Protein AF-A0A2U3XGR8-F1 (afdb_monomer_lite)

Sequence (151 aa):
MISKWPVKCYVLTSLISFSSYLPGWRGTLLGIAMATVNAMITEYGCSLEDIIVVLGPSVGPCCFTLPRESAKGFHNLDPECVRLFDSPNPCVDIRKATRILLERGGILPQNIQDLNQDLNLCTSCHPDKFFSHVRDGLNFGTQIGFISIRE

Structure (mmCIF, N/CA/C/O backbone):
data_AF-A0A2U3XGR8-F1
#
_entry.id   AF-A0A2U3XGR8-F1
#
loop_
_atom_site.group_PDB
_atom_site.id
_atom_site.type_symbol
_atom_site.label_atom_id
_atom_site.label_alt_id
_atom_site.label_comp_id
_atom_site.label_asym_id
_atom_site.label_enti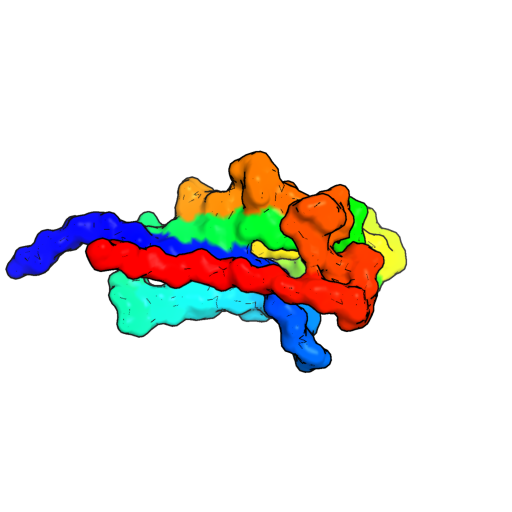ty_id
_atom_site.label_seq_id
_atom_site.pdbx_PDB_ins_code
_atom_site.Cartn_x
_atom_site.Cartn_y
_atom_site.Cartn_z
_atom_site.occupancy
_atom_site.B_iso_or_equiv
_atom_site.auth_seq_id
_atom_site.auth_comp_id
_atom_site.auth_asym_id
_atom_site.auth_atom_id
_atom_site.pdbx_PDB_model_num
ATOM 1 N N . MET A 1 1 ? -24.721 10.919 29.635 1.00 32.69 1 MET A N 1
ATOM 2 C CA . MET A 1 1 ? -24.061 9.696 29.133 1.00 32.69 1 MET A CA 1
ATOM 3 C C . MET A 1 1 ? -24.385 9.591 27.656 1.00 32.69 1 MET A C 1
ATOM 5 O O . MET A 1 1 ? -25.509 9.251 27.320 1.00 32.69 1 MET A O 1
ATOM 9 N N . ILE A 1 2 ? -23.463 10.012 26.788 1.00 33.78 2 ILE A N 1
ATOM 10 C CA . ILE A 1 2 ? -23.624 9.875 25.337 1.00 33.78 2 ILE A CA 1
ATOM 11 C C . ILE A 1 2 ? -23.469 8.383 25.046 1.00 33.78 2 ILE A C 1
ATOM 13 O O . ILE A 1 2 ? -22.435 7.796 25.360 1.00 33.78 2 ILE A O 1
ATOM 17 N N . SER A 1 3 ? -24.525 7.754 24.543 1.00 30.80 3 SER A N 1
ATOM 18 C CA . SER A 1 3 ? -24.495 6.374 24.069 1.00 30.80 3 SER A CA 1
ATOM 19 C C . SER A 1 3 ? -23.387 6.229 23.024 1.00 30.80 3 SER A C 1
ATOM 21 O O . SER A 1 3 ? -23.481 6.843 21.960 1.00 30.80 3 SER A O 1
ATOM 23 N N . LYS A 1 4 ? -22.348 5.437 23.324 1.00 39.47 4 LYS A N 1
ATOM 24 C CA . LYS A 1 4 ? -21.366 4.961 22.343 1.00 39.47 4 LYS A CA 1
ATOM 25 C C . LYS A 1 4 ? -22.092 4.046 21.354 1.00 39.47 4 LYS A C 1
ATOM 27 O O . LYS A 1 4 ? -22.168 2.839 21.557 1.00 39.47 4 LYS A O 1
ATOM 32 N N . TRP A 1 5 ? -22.689 4.623 20.320 1.00 31.09 5 TRP A N 1
ATOM 33 C CA . TRP A 1 5 ? -22.956 3.863 19.106 1.00 31.09 5 TRP A CA 1
ATOM 34 C C . TRP A 1 5 ? -21.596 3.552 18.470 1.00 31.09 5 TRP A C 1
ATOM 36 O O . TRP A 1 5 ? -20.748 4.445 18.468 1.00 31.09 5 TRP A O 1
ATOM 46 N N . PRO A 1 6 ? -21.345 2.330 17.972 1.00 45.94 6 PRO A N 1
ATOM 47 C CA . PRO A 1 6 ? -20.094 2.020 17.292 1.00 45.94 6 PRO A CA 1
ATOM 48 C C . PRO A 1 6 ? -20.054 2.809 15.980 1.00 45.94 6 PRO A C 1
ATOM 50 O O . PRO A 1 6 ? -20.626 2.403 14.965 1.00 45.94 6 PRO A O 1
ATOM 53 N N . VAL A 1 7 ? -19.442 3.992 16.015 1.00 57.00 7 VAL A N 1
ATOM 54 C CA . VAL A 1 7 ? -19.198 4.797 14.822 1.00 57.00 7 VAL A CA 1
ATOM 55 C C . VAL A 1 7 ? -17.980 4.193 14.150 1.00 57.00 7 VAL A C 1
ATOM 57 O O . VAL A 1 7 ? -16.851 4.420 14.570 1.00 57.00 7 VAL A O 1
ATOM 60 N N . LYS A 1 8 ? -18.214 3.395 13.109 1.00 66.56 8 LYS A N 1
ATOM 61 C CA . LYS A 1 8 ? -17.132 2.866 12.279 1.00 66.56 8 LYS A CA 1
ATOM 62 C C . LYS A 1 8 ? -16.418 4.030 11.588 1.00 66.56 8 LYS A C 1
ATOM 64 O O . LYS A 1 8 ? -17.031 4.741 10.791 1.00 66.56 8 LYS A O 1
ATOM 69 N N . CYS A 1 9 ? -15.137 4.220 11.889 1.00 71.69 9 CYS A N 1
ATOM 70 C CA . CYS A 1 9 ? -14.288 5.225 11.254 1.00 71.69 9 CYS A CA 1
ATOM 71 C C . CYS A 1 9 ? -13.625 4.594 10.023 1.00 71.69 9 CYS A C 1
ATOM 73 O O . CYS A 1 9 ? -12.945 3.582 10.144 1.00 71.69 9 CYS A O 1
ATOM 75 N N . TYR A 1 10 ? -13.803 5.168 8.835 1.00 75.38 10 TYR A N 1
ATOM 76 C CA . TYR A 1 10 ? -13.260 4.589 7.605 1.00 75.38 10 TYR A CA 1
ATOM 77 C C . TYR A 1 10 ? -12.021 5.348 7.127 1.00 75.38 10 TYR A C 1
ATOM 79 O O . TYR A 1 10 ? -12.054 6.567 6.976 1.00 75.38 10 TYR A O 1
ATOM 87 N N . VAL A 1 11 ? -10.949 4.618 6.822 1.00 73.94 11 VAL A N 1
ATOM 88 C CA . VAL A 1 11 ? -9.734 5.155 6.200 1.00 73.94 11 VAL A CA 1
ATOM 89 C C . VAL A 1 11 ? -9.570 4.519 4.825 1.00 73.94 11 VAL A C 1
ATOM 91 O O . VAL A 1 11 ? -9.341 3.315 4.706 1.00 73.94 11 VAL A O 1
ATOM 94 N N . LEU A 1 12 ? -9.673 5.330 3.773 1.00 69.19 12 LEU A N 1
ATOM 95 C CA . LEU A 1 12 ? -9.329 4.906 2.420 1.00 69.19 12 LEU A CA 1
ATOM 96 C C . LEU A 1 12 ? -7.857 5.217 2.169 1.00 69.19 12 LEU A C 1
ATOM 98 O O . LEU A 1 12 ? -7.461 6.381 2.149 1.00 69.19 12 LEU A O 1
ATOM 102 N N . THR A 1 13 ? -7.047 4.187 1.940 1.00 59.88 13 THR A N 1
ATOM 103 C CA . THR A 1 13 ? -5.661 4.396 1.513 1.00 59.88 13 THR A CA 1
ATOM 104 C C . THR A 1 13 ? -5.551 4.142 0.014 1.00 59.88 13 THR A C 1
ATOM 106 O O . THR A 1 13 ? -5.617 3.013 -0.475 1.00 59.88 13 THR A O 1
ATOM 109 N N . SER A 1 14 ? -5.386 5.216 -0.754 1.00 54.91 14 SER A N 1
ATOM 110 C CA . SER A 1 14 ? -4.867 5.116 -2.113 1.00 54.91 14 SER A CA 1
ATOM 111 C C . SER A 1 14 ? -3.348 4.993 -2.013 1.00 54.91 14 SER A C 1
ATOM 113 O O . SER A 1 14 ? -2.653 5.975 -1.761 1.00 54.91 14 SER A O 1
ATOM 115 N N . LEU A 1 15 ? -2.819 3.783 -2.201 1.00 52.06 15 LEU A N 1
ATOM 116 C CA . LEU A 1 15 ? -1.385 3.469 -2.066 1.00 52.06 15 LEU A CA 1
ATOM 117 C C . LEU A 1 15 ? -0.487 4.129 -3.132 1.00 52.06 15 LEU A C 1
ATOM 119 O O . LEU A 1 15 ? 0.711 3.861 -3.197 1.00 52.06 15 LEU A O 1
ATOM 123 N N . ILE A 1 16 ? -1.054 4.980 -3.987 1.00 47.88 16 ILE A N 1
ATOM 124 C CA . ILE A 1 16 ? -0.355 5.647 -5.079 1.00 47.88 16 ILE A CA 1
ATOM 125 C C . ILE A 1 16 ? -0.712 7.135 -5.047 1.00 47.88 16 ILE A C 1
ATOM 127 O O . ILE A 1 16 ? -1.485 7.618 -5.866 1.00 47.88 16 ILE A O 1
ATOM 131 N N . SER A 1 17 ? -0.138 7.874 -4.098 1.00 39.75 17 SER A N 1
ATOM 132 C CA . SER A 1 17 ? 0.073 9.309 -4.290 1.00 39.75 17 SER A CA 1
ATOM 133 C C . SER A 1 17 ? 1.523 9.482 -4.731 1.00 39.75 17 SER A C 1
ATOM 135 O O . SER A 1 17 ? 2.445 9.401 -3.921 1.00 39.75 17 SER A O 1
ATOM 137 N N . PHE A 1 18 ? 1.741 9.597 -6.042 1.00 43.12 18 PHE A N 1
ATOM 138 C CA . PHE A 1 18 ? 3.027 10.043 -6.573 1.00 43.12 18 PHE A CA 1
ATOM 139 C C . PHE A 1 18 ? 3.033 11.569 -6.515 1.00 43.12 18 PHE A C 1
ATOM 141 O O . PHE A 1 18 ? 2.495 12.240 -7.390 1.00 43.12 18 PHE A O 1
ATOM 148 N N . SER A 1 19 ? 3.651 12.113 -5.470 1.00 39.03 19 SER A N 1
ATOM 149 C CA . SER A 1 19 ? 4.232 13.449 -5.560 1.00 39.03 19 SER A CA 1
ATOM 150 C C . SER A 1 19 ? 5.565 13.313 -6.294 1.00 39.03 19 SER A C 1
ATOM 152 O O . SER A 1 19 ? 6.303 12.356 -6.050 1.00 39.03 19 SER A O 1
ATOM 154 N N . SER A 1 20 ? 5.915 14.274 -7.150 1.00 39.50 20 SER A N 1
ATOM 155 C CA . SER A 1 20 ? 7.219 14.368 -7.831 1.00 39.50 20 SER A CA 1
ATOM 156 C C . SER A 1 20 ? 8.416 14.284 -6.867 1.00 39.50 20 SER A C 1
ATOM 158 O O . SER A 1 20 ? 9.533 14.006 -7.292 1.00 39.50 20 SER A O 1
ATOM 160 N N . TYR A 1 21 ? 8.177 14.478 -5.566 1.00 37.53 21 TYR A N 1
ATOM 161 C CA . TYR A 1 21 ? 9.178 14.458 -4.504 1.00 37.53 21 TYR A CA 1
ATOM 162 C C . TYR A 1 21 ? 9.187 13.170 -3.660 1.00 37.53 21 TYR A C 1
ATOM 164 O O . TYR A 1 21 ? 10.195 12.883 -3.011 1.00 37.53 21 TYR A O 1
ATOM 172 N N . LEU A 1 22 ? 8.115 12.363 -3.671 1.00 53.62 22 LEU A N 1
ATOM 173 C CA . LEU A 1 22 ? 8.041 11.122 -2.894 1.00 53.62 22 LEU A CA 1
ATOM 174 C C . LEU A 1 22 ? 7.336 10.008 -3.689 1.00 53.62 22 LEU A C 1
ATOM 176 O O . LEU A 1 22 ? 6.112 10.030 -3.827 1.00 53.62 22 LEU A O 1
ATOM 180 N N . PRO A 1 23 ? 8.086 9.005 -4.184 1.00 61.22 23 PRO A N 1
ATOM 181 C CA . PRO A 1 23 ? 7.499 7.809 -4.774 1.00 61.22 23 PRO A CA 1
ATOM 182 C C . PRO A 1 23 ? 6.565 7.124 -3.774 1.00 61.22 23 PRO A C 1
ATOM 184 O O . PRO A 1 23 ? 6.963 6.905 -2.627 1.00 61.22 23 PRO A O 1
ATOM 187 N N . GLY A 1 24 ? 5.362 6.731 -4.207 1.00 71.88 24 GLY A N 1
ATOM 188 C CA . GLY A 1 24 ? 4.327 6.179 -3.315 1.00 71.88 24 GLY A CA 1
ATOM 189 C C . GLY A 1 24 ? 4.805 5.015 -2.431 1.00 71.88 24 GLY A C 1
ATOM 190 O O . GLY A 1 24 ? 4.427 4.922 -1.267 1.00 71.88 24 GLY A O 1
ATOM 191 N N . TRP A 1 25 ? 5.740 4.194 -2.927 1.00 82.88 25 TRP A N 1
ATOM 192 C CA . TRP A 1 25 ? 6.326 3.076 -2.176 1.00 82.88 25 TRP A CA 1
ATOM 193 C C . TRP A 1 25 ? 7.162 3.506 -0.959 1.00 82.88 25 TRP A C 1
ATOM 195 O O . TRP A 1 25 ? 7.216 2.781 0.033 1.00 82.88 25 TRP A O 1
ATOM 205 N N . ARG A 1 26 ? 7.798 4.687 -0.989 1.00 88.31 26 ARG A N 1
ATOM 206 C CA . ARG A 1 26 ? 8.514 5.217 0.185 1.00 88.31 26 ARG A CA 1
ATOM 207 C C . ARG A 1 26 ? 7.534 5.589 1.289 1.00 88.31 26 ARG A C 1
ATOM 209 O O . ARG A 1 26 ? 7.825 5.363 2.457 1.00 88.31 26 ARG A O 1
ATOM 216 N N . GLY A 1 27 ? 6.361 6.097 0.911 1.00 86.19 27 GLY A N 1
ATOM 217 C CA . GLY A 1 27 ? 5.277 6.398 1.841 1.00 86.19 27 GLY A CA 1
ATOM 218 C C . GLY A 1 27 ? 4.795 5.171 2.617 1.00 86.19 27 GLY A C 1
ATOM 219 O O . GLY A 1 27 ? 4.519 5.278 3.811 1.00 86.19 27 GLY A O 1
ATOM 220 N N . THR A 1 28 ? 4.774 3.995 1.977 1.00 90.06 28 THR A N 1
ATOM 221 C CA . THR A 1 28 ? 4.491 2.728 2.665 1.00 90.06 28 THR A CA 1
ATOM 222 C C . THR A 1 28 ? 5.504 2.466 3.774 1.00 90.06 28 THR A C 1
ATOM 224 O O . THR A 1 28 ? 5.102 2.287 4.916 1.00 90.06 28 THR A O 1
ATOM 227 N N . LEU A 1 29 ? 6.809 2.507 3.483 1.00 91.38 29 LEU A N 1
ATOM 228 C CA . LEU A 1 29 ? 7.847 2.250 4.494 1.00 91.38 29 LEU A CA 1
ATOM 229 C C . LEU A 1 29 ? 7.883 3.303 5.612 1.00 91.38 29 LEU A C 1
ATOM 231 O O . LEU A 1 29 ? 8.261 2.984 6.734 1.00 91.38 29 LEU A O 1
ATOM 235 N N . LEU A 1 30 ? 7.464 4.537 5.322 1.00 91.38 30 LEU A N 1
ATOM 236 C CA . LEU A 1 30 ? 7.302 5.598 6.321 1.00 91.38 30 LEU A CA 1
ATOM 237 C C . LEU A 1 30 ? 6.038 5.436 7.182 1.00 91.38 30 LEU A C 1
ATOM 239 O O . LEU A 1 30 ? 5.817 6.231 8.090 1.00 91.38 30 LEU A O 1
ATOM 243 N N . GLY A 1 31 ? 5.196 4.436 6.907 1.00 89.38 31 GLY A N 1
ATOM 244 C CA . GLY A 1 31 ? 4.009 4.154 7.708 1.00 89.38 31 GLY A CA 1
ATOM 245 C C . GLY A 1 31 ? 2.911 5.207 7.575 1.00 89.38 31 GLY A C 1
ATOM 246 O O . GLY A 1 31 ? 2.134 5.376 8.512 1.00 89.38 31 GLY A O 1
ATOM 247 N N . ILE A 1 32 ? 2.805 5.901 6.431 1.00 89.38 32 ILE A N 1
ATOM 248 C CA . ILE A 1 32 ? 1.811 6.977 6.234 1.00 89.38 32 ILE A CA 1
ATOM 249 C C . ILE A 1 32 ? 0.385 6.493 6.534 1.00 89.38 32 ILE A C 1
ATOM 251 O O . ILE A 1 32 ? -0.374 7.212 7.174 1.00 89.38 32 ILE A O 1
ATOM 255 N N . ALA A 1 33 ? 0.034 5.260 6.153 1.00 90.25 33 ALA A N 1
ATOM 256 C CA . ALA A 1 33 ? -1.278 4.684 6.455 1.00 90.25 33 ALA A CA 1
ATOM 257 C C . ALA A 1 33 ? -1.566 4.637 7.968 1.00 90.25 33 ALA A C 1
ATOM 259 O O . ALA A 1 33 ? -2.651 5.018 8.404 1.00 90.25 33 ALA A O 1
ATOM 260 N N . MET A 1 34 ? -0.578 4.240 8.777 1.00 93.19 34 MET A N 1
ATOM 261 C CA . MET A 1 34 ? -0.704 4.262 10.236 1.00 93.19 34 MET A CA 1
ATOM 262 C C . MET A 1 34 ? -0.652 5.674 10.812 1.00 93.19 34 MET A C 1
ATOM 264 O O . MET A 1 34 ? -1.331 5.945 11.795 1.00 93.19 34 MET A O 1
ATOM 268 N N . ALA A 1 35 ? 0.090 6.597 10.199 1.00 92.19 35 ALA A N 1
ATOM 269 C CA . ALA A 1 35 ? 0.046 8.003 10.594 1.00 92.19 35 ALA A CA 1
ATOM 270 C C . ALA A 1 35 ? -1.364 8.595 10.406 1.00 92.19 35 ALA A C 1
ATOM 272 O O . ALA A 1 35 ? -1.842 9.319 11.275 1.00 92.19 35 ALA A O 1
ATOM 273 N N . THR A 1 36 ? -2.064 8.232 9.325 1.00 90.38 36 THR A N 1
ATOM 274 C CA . THR A 1 36 ? -3.471 8.605 9.112 1.00 90.38 36 THR A CA 1
ATOM 275 C C . THR A 1 36 ? -4.388 7.998 10.174 1.00 90.38 36 THR A C 1
ATOM 277 O O . THR A 1 36 ? -5.221 8.707 10.728 1.00 90.38 36 THR A O 1
ATOM 280 N N . VAL A 1 37 ? -4.216 6.713 10.504 1.00 91.56 37 VAL A N 1
ATOM 281 C CA . VAL A 1 37 ? -4.948 6.062 11.607 1.00 91.56 37 VAL A CA 1
ATOM 282 C C . VAL A 1 37 ? -4.718 6.796 12.929 1.00 91.56 37 VAL A C 1
ATOM 284 O O . VAL A 1 37 ? -5.674 7.099 13.635 1.00 91.56 37 VAL A O 1
ATOM 287 N N . ASN A 1 38 ? -3.472 7.146 13.242 1.00 92.56 38 ASN A N 1
ATOM 288 C CA . ASN A 1 38 ? -3.143 7.870 14.465 1.00 92.56 38 ASN A CA 1
ATOM 289 C C . ASN A 1 38 ? -3.809 9.249 14.505 1.00 92.56 38 ASN A C 1
ATOM 291 O O . ASN A 1 38 ? -4.353 9.608 15.540 1.00 92.56 38 ASN A O 1
ATOM 295 N N . ALA A 1 39 ? -3.852 9.975 13.384 1.00 91.50 39 ALA A N 1
ATOM 296 C CA . ALA A 1 39 ? -4.578 11.242 13.302 1.00 91.50 39 ALA A CA 1
ATOM 297 C C . ALA A 1 39 ? -6.091 11.068 13.547 1.00 91.50 39 ALA A C 1
ATOM 299 O O . ALA A 1 39 ? -6.708 11.894 14.211 1.00 91.50 39 ALA A O 1
ATOM 300 N N . MET A 1 40 ? -6.698 9.970 13.078 1.00 88.38 40 MET A N 1
ATOM 301 C CA . MET A 1 40 ? -8.104 9.655 13.380 1.00 88.38 40 MET A CA 1
ATOM 302 C C . MET A 1 40 ? -8.338 9.439 14.881 1.00 88.38 40 MET A C 1
ATOM 304 O O . MET A 1 40 ? -9.367 9.842 15.423 1.00 88.38 40 MET A O 1
ATOM 308 N N . ILE A 1 41 ? -7.378 8.820 15.567 1.00 91.81 41 ILE A N 1
ATOM 309 C CA . ILE A 1 41 ? -7.443 8.600 17.014 1.00 91.81 41 ILE A CA 1
ATOM 310 C C . ILE A 1 41 ? -7.261 9.924 17.765 1.00 91.81 41 ILE A C 1
ATOM 312 O O . ILE A 1 41 ? -8.056 10.231 18.651 1.00 91.81 41 ILE A O 1
ATOM 316 N N . THR A 1 42 ? -6.241 10.715 17.418 1.00 93.56 42 THR A N 1
ATOM 317 C CA . THR A 1 42 ? -5.894 11.938 18.161 1.00 93.56 42 THR A CA 1
ATOM 318 C C . THR A 1 42 ? -6.879 13.074 17.921 1.00 93.56 42 THR A C 1
ATOM 320 O O . THR A 1 42 ? -7.289 13.721 18.880 1.00 93.56 42 THR A O 1
ATOM 323 N N . GLU A 1 43 ? -7.285 13.301 16.670 1.00 92.12 43 GLU A N 1
ATOM 324 C CA . GLU A 1 43 ? -8.093 14.468 16.293 1.00 92.12 43 GLU A CA 1
ATOM 325 C C . GLU A 1 43 ? -9.600 14.206 16.380 1.00 92.12 43 GLU A C 1
ATOM 327 O O . GLU A 1 43 ? -10.378 15.128 16.616 1.00 92.12 43 GLU A O 1
ATOM 332 N N . TYR A 1 44 ? -10.028 12.951 16.201 1.00 86.81 44 TYR A N 1
ATOM 333 C CA . TYR A 1 44 ? -11.451 12.589 16.130 1.00 86.81 44 TYR A CA 1
ATOM 334 C C . TYR A 1 44 ? -11.894 11.612 17.224 1.00 86.81 44 TYR A C 1
ATOM 336 O O . TYR A 1 44 ? -13.074 11.272 17.299 1.00 86.81 44 TYR A O 1
ATOM 344 N N . GLY A 1 45 ? -10.978 11.161 18.089 1.00 89.25 45 GLY A N 1
ATOM 345 C CA . GLY A 1 45 ? -11.301 10.260 19.196 1.00 89.25 45 GLY A CA 1
ATOM 346 C C . GLY A 1 45 ? -11.759 8.865 18.757 1.00 89.25 45 GLY A C 1
ATOM 347 O O . GLY A 1 45 ? -12.426 8.179 19.535 1.00 89.25 45 GLY A O 1
ATOM 348 N N . CYS A 1 46 ? -11.438 8.442 17.527 1.00 90.31 46 CYS A N 1
ATOM 349 C CA . CYS A 1 46 ? -11.728 7.083 17.068 1.00 90.31 46 CYS A CA 1
ATOM 350 C C . CYS A 1 46 ? -10.951 6.060 17.912 1.00 90.31 46 CYS A C 1
ATOM 352 O O . CYS A 1 46 ? -9.810 6.295 18.309 1.00 90.31 46 CYS A O 1
ATOM 354 N N . SER A 1 47 ? -11.548 4.892 18.144 1.00 91.88 47 SER A N 1
ATOM 355 C CA . SER A 1 47 ? -10.857 3.748 18.752 1.00 91.88 47 SER A CA 1
ATOM 356 C C . SER A 1 47 ? -10.351 2.807 17.657 1.00 91.88 47 SER A C 1
ATOM 358 O O . SER A 1 47 ? -11.022 2.641 16.641 1.00 91.88 47 SER A O 1
ATOM 360 N N . LEU A 1 48 ? -9.192 2.163 17.847 1.00 90.62 48 LEU A N 1
ATOM 361 C CA . LEU A 1 48 ? -8.614 1.229 16.858 1.00 90.62 48 LEU A CA 1
ATOM 362 C C . LEU A 1 48 ? -9.597 0.124 16.433 1.00 90.62 48 LEU A C 1
ATOM 364 O O . LEU A 1 48 ? -9.640 -0.252 15.265 1.00 90.62 48 LEU A O 1
ATOM 368 N N . GLU A 1 49 ? -10.408 -0.362 17.375 1.00 91.19 49 GLU A N 1
ATOM 369 C CA . GLU A 1 49 ? -11.434 -1.390 17.155 1.00 91.19 49 GLU A CA 1
ATOM 370 C C . GLU A 1 49 ? -12.565 -0.948 16.213 1.00 91.19 49 GLU A C 1
ATOM 372 O O . GLU A 1 49 ? -13.135 -1.780 15.503 1.00 91.19 49 GLU A O 1
ATOM 377 N N . ASP A 1 50 ? -12.828 0.358 16.144 1.00 89.19 50 ASP A N 1
ATOM 378 C CA . ASP A 1 50 ? -13.858 0.959 15.295 1.00 89.19 50 ASP A CA 1
ATOM 379 C C . ASP A 1 50 ? -13.312 1.414 13.932 1.00 89.19 50 ASP A C 1
ATOM 381 O O . ASP A 1 50 ? -14.085 1.752 13.031 1.00 89.19 50 ASP A O 1
ATOM 385 N N . ILE A 1 51 ? -11.986 1.435 13.753 1.00 91.88 51 ILE A N 1
ATOM 386 C CA . ILE A 1 51 ? -11.360 1.859 12.499 1.00 91.88 51 ILE A CA 1
ATOM 387 C C . ILE A 1 51 ? -11.386 0.712 11.493 1.00 91.88 51 ILE A C 1
ATOM 389 O O . ILE A 1 51 ? -10.830 -0.356 11.737 1.00 91.88 51 ILE A O 1
ATOM 393 N N . ILE A 1 52 ? -11.978 0.976 10.330 1.00 93.00 52 ILE A N 1
ATOM 394 C CA . ILE A 1 52 ? -11.960 0.127 9.141 1.00 93.00 52 ILE A CA 1
ATOM 395 C C . ILE A 1 52 ? -11.049 0.774 8.104 1.00 93.00 52 ILE A C 1
ATOM 397 O O . ILE A 1 52 ? -11.251 1.921 7.705 1.00 93.00 52 ILE A O 1
ATOM 401 N N . VAL A 1 53 ? -10.064 0.023 7.625 1.00 92.69 53 VAL A N 1
ATOM 402 C CA . VAL A 1 53 ? -9.147 0.465 6.577 1.00 92.69 53 VAL A CA 1
ATOM 403 C C . VAL A 1 53 ? -9.483 -0.251 5.280 1.00 92.69 53 VAL A C 1
ATOM 405 O O . VAL A 1 53 ? -9.603 -1.472 5.250 1.00 92.69 53 VAL A O 1
ATOM 408 N N . VAL A 1 54 ? -9.594 0.498 4.189 1.00 91.19 54 VAL A N 1
ATOM 409 C CA . VAL A 1 54 ? -9.766 -0.055 2.844 1.00 91.19 54 VAL A CA 1
ATOM 410 C C . VAL A 1 54 ? -8.485 0.194 2.052 1.00 91.19 54 VAL A C 1
ATOM 412 O O . VAL A 1 54 ? -8.068 1.344 1.871 1.00 91.19 54 VAL A O 1
ATOM 415 N N . LEU A 1 55 ? -7.849 -0.884 1.585 1.00 89.31 55 LEU A N 1
ATOM 416 C CA . LEU A 1 55 ? -6.714 -0.819 0.663 1.00 89.31 55 LEU A CA 1
ATOM 417 C C . LEU A 1 55 ? -7.247 -1.007 -0.759 1.00 89.31 55 LEU A C 1
ATOM 419 O O . LEU A 1 55 ? -7.676 -2.096 -1.135 1.00 89.31 55 LEU A O 1
ATOM 423 N N . GLY A 1 56 ? -7.238 0.066 -1.548 1.00 87.69 56 GLY A N 1
ATOM 424 C CA . GLY A 1 56 ? -7.746 0.031 -2.919 1.00 87.69 56 GLY A CA 1
ATOM 425 C C . GLY A 1 56 ? -6.824 -0.681 -3.923 1.00 87.69 56 GLY A C 1
ATOM 426 O O . GLY A 1 56 ? -5.713 -1.122 -3.585 1.00 87.69 56 GLY A O 1
ATOM 427 N N . PRO A 1 57 ? -7.248 -0.737 -5.200 1.00 89.62 57 PRO A N 1
ATOM 428 C CA . PRO A 1 57 ? -6.393 -1.144 -6.307 1.00 89.62 57 PRO A CA 1
ATOM 429 C C . PRO A 1 57 ? -5.071 -0.370 -6.304 1.00 89.62 57 PRO A C 1
ATOM 431 O O . PRO A 1 57 ? -5.032 0.856 -6.204 1.00 89.62 57 PRO A O 1
ATOM 434 N N . SER A 1 58 ? -3.968 -1.097 -6.412 1.00 88.94 58 SER A N 1
ATOM 435 C CA . SER A 1 58 ? -2.610 -0.558 -6.431 1.00 88.94 58 SER A CA 1
ATOM 436 C C . SER A 1 58 ? -1.751 -1.410 -7.359 1.00 88.94 58 SER A C 1
ATOM 438 O O . SER A 1 58 ? -2.219 -2.415 -7.896 1.00 88.94 58 SER A O 1
ATOM 440 N N . VAL A 1 59 ? -0.507 -1.015 -7.622 1.00 91.69 59 VAL A N 1
ATOM 441 C CA . VAL A 1 59 ? 0.379 -1.884 -8.398 1.00 91.69 59 VAL A CA 1
ATOM 442 C C . VAL A 1 59 ? 0.754 -3.102 -7.548 1.00 91.69 59 VAL A C 1
ATOM 444 O O . VAL A 1 59 ? 1.180 -2.966 -6.404 1.00 91.69 59 VAL A O 1
ATOM 447 N N . GLY A 1 60 ? 0.554 -4.295 -8.104 1.00 91.88 60 GLY A N 1
ATOM 448 C CA . GLY A 1 60 ? 0.871 -5.552 -7.434 1.00 91.88 60 GLY A CA 1
ATOM 449 C C . GLY A 1 60 ? 2.304 -6.030 -7.697 1.00 91.88 60 GLY A C 1
ATOM 450 O O . GLY A 1 60 ? 2.953 -5.568 -8.643 1.00 91.88 60 GLY A O 1
ATOM 451 N N . PRO A 1 61 ? 2.773 -7.045 -6.948 1.00 93.88 61 PRO A N 1
ATOM 452 C CA . PRO A 1 61 ? 4.102 -7.642 -7.130 1.00 93.88 61 PRO A CA 1
ATOM 453 C C . PRO A 1 61 ? 4.278 -8.338 -8.492 1.00 93.88 61 PRO A C 1
ATOM 455 O O . PRO A 1 61 ? 5.383 -8.716 -8.859 1.00 93.88 61 PRO A O 1
ATOM 458 N N . CYS A 1 62 ? 3.208 -8.523 -9.267 1.00 94.88 62 CYS A N 1
ATOM 459 C CA . CYS A 1 62 ? 3.292 -9.004 -10.647 1.00 94.88 62 CYS A CA 1
ATOM 460 C C . CYS A 1 62 ? 3.926 -7.984 -11.607 1.00 94.88 62 CYS A C 1
ATOM 462 O O . CYS A 1 62 ? 4.455 -8.383 -12.638 1.00 94.88 62 CYS 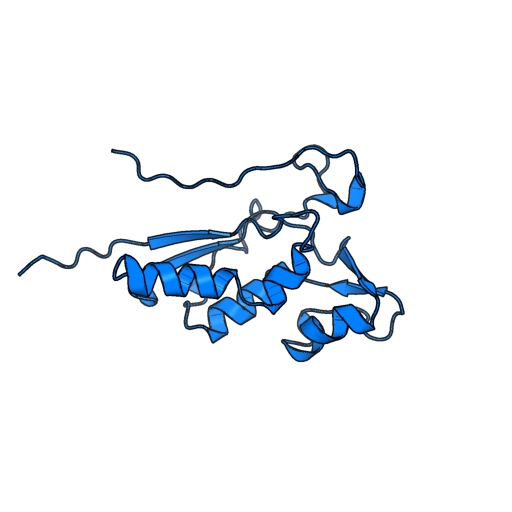A O 1
ATOM 464 N N . CYS A 1 63 ? 3.867 -6.686 -11.288 1.00 94.31 63 CYS A N 1
ATOM 465 C CA . CYS A 1 63 ? 4.363 -5.615 -12.159 1.00 94.31 63 CYS A CA 1
ATOM 466 C C . CYS A 1 63 ? 5.307 -4.640 -11.455 1.00 94.31 63 CYS A C 1
ATOM 468 O O . CYS A 1 63 ? 5.983 -3.871 -12.130 1.00 94.31 63 CYS A O 1
ATOM 470 N N . PHE A 1 64 ? 5.329 -4.617 -10.120 1.00 95.00 64 PHE A N 1
ATOM 471 C CA . PHE A 1 64 ? 6.139 -3.669 -9.371 1.00 95.00 64 PHE A CA 1
ATOM 472 C C . PHE A 1 64 ? 7.476 -4.272 -8.959 1.00 95.00 64 PHE A C 1
ATOM 474 O O . PHE A 1 64 ? 7.536 -5.158 -8.105 1.00 95.00 64 PHE A O 1
ATOM 481 N N . THR A 1 65 ? 8.550 -3.752 -9.545 1.00 95.25 65 THR A N 1
ATOM 482 C CA . THR A 1 65 ? 9.927 -4.111 -9.208 1.00 95.25 65 THR A CA 1
ATOM 483 C C . THR A 1 65 ? 10.691 -2.894 -8.717 1.00 95.25 65 THR A C 1
ATOM 485 O O . THR A 1 65 ? 10.511 -1.792 -9.236 1.00 95.25 65 THR A O 1
ATOM 488 N N . LEU A 1 66 ? 11.584 -3.099 -7.756 1.00 94.00 66 LEU A N 1
ATOM 489 C CA . LEU A 1 66 ? 12.506 -2.073 -7.270 1.00 94.00 66 LEU A CA 1
ATOM 490 C C . LEU A 1 66 ? 13.942 -2.588 -7.356 1.00 94.00 66 LEU A C 1
ATOM 492 O O . LEU A 1 66 ? 14.136 -3.796 -7.254 1.00 94.00 66 LEU A O 1
ATOM 496 N N . PRO A 1 67 ? 14.957 -1.712 -7.456 1.00 95.88 67 PRO A N 1
ATOM 497 C CA . PRO A 1 67 ? 16.338 -2.123 -7.232 1.00 95.88 67 PRO A CA 1
ATOM 498 C C . PRO A 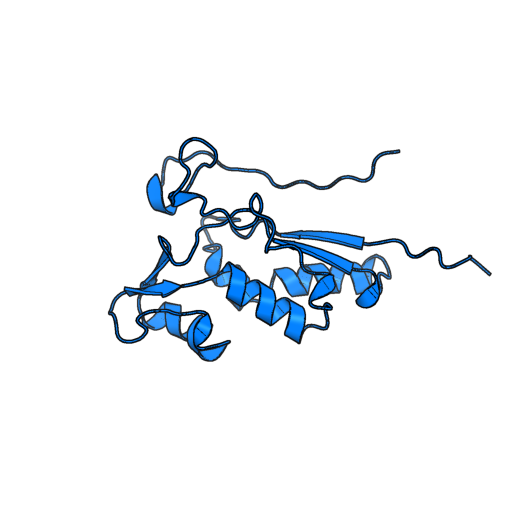1 67 ? 16.477 -2.804 -5.866 1.00 95.88 67 PRO A C 1
ATOM 500 O O . PRO A 1 67 ? 15.871 -2.345 -4.890 1.00 95.88 67 PRO A O 1
ATOM 503 N N . ARG A 1 68 ? 17.297 -3.857 -5.773 1.00 95.69 68 ARG A N 1
ATOM 504 C CA . ARG A 1 68 ? 17.470 -4.664 -4.547 1.00 95.69 68 ARG A CA 1
ATOM 505 C C . ARG A 1 68 ? 17.657 -3.831 -3.273 1.00 95.69 68 ARG A C 1
ATOM 507 O O . ARG A 1 68 ? 16.992 -4.090 -2.271 1.00 95.69 68 ARG A O 1
ATOM 514 N N . GLU A 1 69 ? 18.485 -2.789 -3.324 1.00 94.81 69 GLU A N 1
ATOM 515 C CA . GLU A 1 69 ? 18.725 -1.894 -2.180 1.00 94.81 69 GLU A CA 1
ATOM 516 C C . GLU A 1 69 ? 17.451 -1.192 -1.688 1.00 94.81 69 GLU A C 1
ATOM 518 O O . GLU A 1 69 ? 17.241 -1.041 -0.487 1.00 94.81 69 GLU A O 1
ATOM 523 N N . SER A 1 70 ? 16.554 -0.813 -2.602 1.00 93.62 70 SER A N 1
ATOM 524 C CA . SER A 1 70 ? 15.256 -0.220 -2.257 1.00 93.62 70 SER A CA 1
ATOM 525 C C . SER A 1 70 ? 14.251 -1.266 -1.762 1.00 93.62 70 SER A C 1
ATOM 527 O O . SER A 1 70 ? 13.450 -0.978 -0.874 1.00 93.62 70 SER A O 1
ATOM 529 N N . ALA A 1 71 ? 14.311 -2.494 -2.285 1.00 95.88 71 ALA A N 1
ATOM 530 C CA . ALA A 1 71 ? 13.461 -3.602 -1.844 1.00 95.88 71 ALA A CA 1
ATOM 531 C C . ALA A 1 71 ? 13.818 -4.111 -0.432 1.00 95.88 71 ALA A C 1
ATOM 533 O O . ALA A 1 71 ? 12.966 -4.671 0.257 1.00 95.88 71 ALA A O 1
ATOM 534 N N . LYS A 1 72 ? 15.052 -3.880 0.037 1.00 96.38 72 LYS A N 1
ATOM 535 C CA . LYS A 1 72 ? 15.537 -4.307 1.361 1.00 96.38 72 LYS A CA 1
ATOM 536 C C . LYS A 1 72 ? 14.661 -3.818 2.516 1.00 96.38 72 LYS A C 1
ATOM 538 O O . LYS A 1 72 ? 14.441 -4.568 3.461 1.00 96.38 72 LYS A O 1
ATOM 543 N N . GLY A 1 73 ? 14.123 -2.599 2.431 1.00 95.94 73 GLY A N 1
ATOM 544 C CA . GLY A 1 73 ? 13.204 -2.072 3.446 1.00 95.94 73 GLY A CA 1
ATOM 545 C C . GLY A 1 73 ? 11.939 -2.923 3.595 1.00 95.94 73 GLY A C 1
ATOM 546 O O . GLY A 1 73 ? 11.524 -3.219 4.711 1.00 95.94 73 GLY A O 1
ATOM 547 N N . PHE A 1 74 ? 11.381 -3.385 2.475 1.00 96.81 74 PHE A N 1
ATOM 548 C CA . PHE A 1 74 ? 10.216 -4.271 2.460 1.00 96.81 74 PHE A CA 1
ATOM 549 C C . PHE A 1 74 ? 10.559 -5.677 2.946 1.00 96.81 74 PHE A C 1
ATOM 551 O O . PHE A 1 74 ? 9.816 -6.234 3.739 1.00 96.81 74 PHE A O 1
ATOM 558 N N . HIS A 1 75 ? 11.703 -6.223 2.532 1.00 97.19 75 HIS A N 1
ATOM 559 C CA . HIS A 1 75 ? 12.148 -7.542 2.986 1.00 97.19 75 HIS A CA 1
ATOM 560 C C . HIS A 1 75 ? 12.417 -7.574 4.502 1.00 97.19 75 HIS A C 1
ATOM 562 O O . HIS A 1 75 ? 12.092 -8.546 5.175 1.00 97.19 75 HIS A O 1
ATOM 568 N N . ASN A 1 76 ? 12.992 -6.500 5.055 1.00 96.94 76 ASN A N 1
ATOM 569 C CA . ASN A 1 76 ? 13.214 -6.365 6.497 1.00 96.94 76 ASN A CA 1
ATOM 570 C C . ASN A 1 76 ? 11.911 -6.163 7.275 1.00 96.94 76 ASN A C 1
ATOM 572 O O . ASN A 1 76 ? 11.826 -6.566 8.434 1.00 96.94 76 ASN A O 1
ATOM 576 N N . LEU A 1 77 ? 10.918 -5.505 6.664 1.00 95.94 77 LEU A N 1
ATOM 577 C CA . LEU A 1 77 ? 9.583 -5.411 7.237 1.00 95.94 77 LEU A CA 1
ATOM 578 C C . LEU A 1 77 ? 8.986 -6.814 7.357 1.00 95.94 77 LEU A C 1
ATOM 580 O O . LEU A 1 77 ? 8.584 -7.198 8.454 1.00 95.94 77 LEU A O 1
ATOM 584 N N . ASP A 1 78 ? 8.953 -7.549 6.247 1.00 97.31 78 ASP A N 1
ATOM 585 C CA . ASP A 1 78 ? 8.521 -8.939 6.175 1.00 97.31 78 ASP A CA 1
ATOM 586 C C . ASP A 1 78 ? 9.046 -9.594 4.878 1.00 97.31 78 ASP A C 1
ATOM 588 O O . ASP A 1 78 ? 8.813 -9.049 3.790 1.00 97.31 78 ASP A O 1
ATOM 592 N N . PRO A 1 79 ? 9.726 -10.756 4.941 1.00 97.19 79 PRO A N 1
ATOM 593 C CA . PRO A 1 79 ? 10.268 -11.414 3.753 1.00 97.19 79 PRO A CA 1
ATOM 594 C C . PRO A 1 79 ? 9.220 -11.721 2.679 1.00 97.19 79 PRO A C 1
ATOM 596 O O . PRO A 1 79 ? 9.526 -11.668 1.489 1.00 97.19 79 PRO A O 1
ATOM 599 N N . GLU A 1 80 ? 7.968 -11.984 3.059 1.00 96.56 80 GLU A N 1
ATOM 600 C CA . GLU A 1 80 ? 6.901 -12.288 2.110 1.00 96.56 80 GLU A CA 1
ATOM 601 C C . GLU A 1 80 ? 6.429 -11.061 1.311 1.00 96.56 80 GLU A C 1
ATOM 603 O O . GLU A 1 80 ? 5.690 -11.210 0.334 1.00 96.56 80 GLU A O 1
ATOM 608 N N . CYS A 1 81 ? 6.846 -9.846 1.690 1.00 96.75 81 CYS A N 1
ATOM 609 C CA . CYS A 1 81 ? 6.602 -8.639 0.897 1.00 96.75 81 CYS A CA 1
ATOM 610 C C . CYS A 1 81 ? 7.468 -8.575 -0.365 1.00 96.75 81 CYS A C 1
ATOM 612 O O . CYS A 1 81 ? 7.223 -7.721 -1.218 1.00 96.75 81 CYS A O 1
ATOM 614 N N . VAL A 1 82 ? 8.494 -9.424 -0.497 1.00 97.88 82 VAL A N 1
ATOM 615 C CA . VAL A 1 82 ? 9.437 -9.362 -1.616 1.00 97.88 82 VAL A CA 1
ATOM 616 C C . VAL A 1 82 ? 9.645 -10.737 -2.236 1.00 97.88 82 VAL A C 1
ATOM 618 O O . VAL A 1 82 ? 10.064 -11.683 -1.579 1.00 97.88 82 VAL A O 1
ATOM 621 N N . ARG A 1 83 ? 9.403 -10.850 -3.545 1.00 97.31 83 ARG A N 1
ATOM 622 C CA . ARG A 1 83 ? 9.692 -12.065 -4.321 1.00 97.31 83 ARG A CA 1
ATOM 623 C C . ARG A 1 83 ? 11.003 -11.889 -5.070 1.00 97.31 83 ARG A C 1
ATOM 625 O O . ARG A 1 83 ? 11.285 -10.802 -5.573 1.00 97.31 83 ARG A O 1
ATOM 632 N N . LEU A 1 84 ? 11.760 -12.979 -5.203 1.00 95.94 84 LEU A N 1
ATOM 633 C CA . LEU A 1 84 ? 13.049 -12.996 -5.904 1.00 95.94 84 LEU A CA 1
ATOM 634 C C . LEU A 1 84 ? 14.039 -11.978 -5.310 1.00 95.94 84 LEU A C 1
ATOM 636 O O . LEU A 1 84 ? 14.634 -11.196 -6.044 1.00 95.94 84 LEU A O 1
ATOM 640 N N . PHE A 1 85 ? 14.201 -11.959 -3.982 1.00 95.38 85 PHE A N 1
ATOM 641 C CA . PHE A 1 85 ? 14.997 -10.936 -3.288 1.00 95.38 85 PHE A CA 1
ATOM 642 C C . PHE A 1 85 ? 16.459 -10.839 -3.761 1.00 95.38 85 PHE A C 1
ATOM 644 O O . PHE A 1 85 ? 17.036 -9.754 -3.751 1.00 95.38 85 PHE A O 1
ATOM 651 N N . ASP A 1 86 ? 17.046 -11.944 -4.225 1.00 95.31 86 ASP A N 1
ATOM 652 C CA . ASP A 1 86 ? 18.414 -11.957 -4.754 1.00 95.31 86 ASP A CA 1
ATOM 653 C C . ASP A 1 86 ? 18.546 -11.419 -6.191 1.00 95.31 86 ASP A C 1
ATOM 655 O O . ASP A 1 86 ? 19.663 -11.203 -6.662 1.00 95.31 86 ASP A O 1
ATOM 659 N N . SER A 1 87 ? 17.428 -11.151 -6.876 1.00 96.44 87 SER A N 1
ATOM 660 C CA . SER A 1 87 ? 17.402 -10.478 -8.180 1.00 96.44 87 SER A CA 1
ATOM 661 C C . SER A 1 87 ? 17.948 -9.046 -8.073 1.00 96.44 87 SER A C 1
ATOM 663 O O . SER A 1 87 ? 17.744 -8.390 -7.049 1.00 96.44 87 SER A O 1
ATOM 665 N N . PRO A 1 88 ? 18.569 -8.487 -9.131 1.00 95.38 88 PRO A N 1
ATOM 666 C CA . PRO A 1 88 ? 18.864 -7.053 -9.184 1.00 95.38 88 PRO A CA 1
ATOM 667 C C . PRO A 1 88 ? 17.599 -6.191 -9.046 1.00 95.38 88 PRO A C 1
ATOM 669 O O . PRO A 1 88 ? 17.665 -5.095 -8.487 1.00 95.38 88 PRO A O 1
ATOM 672 N N . ASN A 1 89 ? 16.453 -6.708 -9.509 1.00 95.25 89 ASN A N 1
ATOM 673 C CA . ASN A 1 89 ? 15.148 -6.058 -9.429 1.00 95.25 89 ASN A CA 1
ATOM 674 C C . ASN A 1 89 ? 14.101 -7.017 -8.833 1.00 95.25 89 ASN A C 1
ATOM 676 O O . ASN A 1 89 ? 13.393 -7.688 -9.591 1.00 95.25 89 ASN A O 1
ATOM 680 N N . PRO A 1 90 ? 14.019 -7.149 -7.497 1.00 97.50 90 PRO A N 1
ATOM 681 C CA . PRO A 1 90 ? 12.996 -7.963 -6.852 1.00 97.50 90 PRO A CA 1
ATOM 682 C C . PRO A 1 90 ? 11.589 -7.397 -7.056 1.00 97.50 90 PRO A C 1
ATOM 684 O O . PRO A 1 90 ? 11.401 -6.183 -7.184 1.00 97.50 90 PRO A O 1
ATOM 687 N N . CYS A 1 91 ? 10.590 -8.276 -7.020 1.00 97.06 91 CYS A N 1
ATOM 688 C CA . CYS A 1 91 ? 9.185 -7.884 -7.078 1.00 97.06 91 CYS A CA 1
ATOM 689 C C . CYS A 1 91 ? 8.677 -7.530 -5.680 1.00 97.06 91 CYS A C 1
ATOM 691 O O . CYS A 1 91 ? 8.828 -8.330 -4.757 1.00 97.06 91 CYS A O 1
ATOM 693 N N . VAL A 1 92 ? 8.034 -6.374 -5.525 1.00 96.44 92 VAL A N 1
ATOM 694 C CA . VAL A 1 92 ? 7.631 -5.838 -4.217 1.00 96.44 92 VAL A CA 1
ATOM 695 C C . VAL A 1 92 ? 6.113 -5.766 -4.095 1.00 96.44 92 VAL A C 1
ATOM 697 O O . VAL A 1 92 ? 5.426 -5.236 -4.967 1.00 96.44 92 VAL A O 1
ATOM 700 N N . ASP A 1 93 ? 5.592 -6.270 -2.981 1.00 94.81 93 ASP A N 1
ATOM 701 C CA . ASP A 1 93 ? 4.185 -6.194 -2.610 1.00 94.81 93 ASP A CA 1
ATOM 702 C C . ASP A 1 93 ? 3.949 -5.050 -1.612 1.00 94.81 93 ASP A C 1
ATOM 704 O O . ASP A 1 93 ? 4.031 -5.203 -0.391 1.00 94.81 93 ASP A O 1
ATOM 708 N N . ILE A 1 94 ? 3.656 -3.864 -2.152 1.00 92.19 94 ILE A N 1
ATOM 709 C CA . ILE A 1 94 ? 3.387 -2.666 -1.344 1.00 92.19 94 ILE A CA 1
ATOM 710 C C . ILE A 1 94 ? 2.076 -2.766 -0.557 1.00 92.19 94 ILE A C 1
ATOM 712 O O . ILE A 1 94 ? 1.951 -2.144 0.496 1.00 92.19 94 ILE A O 1
ATOM 716 N N . ARG A 1 95 ? 1.098 -3.541 -1.048 1.00 91.31 95 ARG A N 1
ATOM 717 C CA . ARG A 1 95 ? -0.195 -3.722 -0.380 1.00 91.31 95 ARG A CA 1
ATOM 718 C C . ARG A 1 95 ? -0.008 -4.583 0.861 1.00 91.31 95 ARG A C 1
ATOM 720 O O . ARG A 1 95 ? -0.432 -4.173 1.939 1.00 91.31 95 ARG A O 1
ATOM 727 N N . LYS A 1 96 ? 0.702 -5.708 0.727 1.00 93.69 96 LYS A N 1
ATOM 728 C CA . LYS A 1 96 ? 1.065 -6.573 1.854 1.00 93.69 96 LYS A CA 1
ATOM 729 C C . LYS A 1 96 ? 1.887 -5.823 2.897 1.00 93.69 96 LYS A C 1
ATOM 731 O O . LYS A 1 96 ? 1.588 -5.907 4.084 1.00 93.69 96 LYS A O 1
ATOM 736 N N . ALA A 1 97 ? 2.854 -5.019 2.464 1.00 95.25 97 ALA A N 1
ATOM 737 C CA . ALA A 1 97 ? 3.643 -4.196 3.373 1.00 95.25 97 ALA A CA 1
ATOM 738 C C . ALA A 1 97 ? 2.787 -3.191 4.159 1.00 95.25 97 ALA A C 1
ATOM 740 O O . ALA A 1 97 ? 2.910 -3.104 5.381 1.00 95.25 97 ALA A O 1
ATOM 741 N N . THR A 1 98 ? 1.873 -2.473 3.493 1.00 93.94 98 THR A N 1
ATOM 742 C CA . THR A 1 98 ? 0.941 -1.578 4.194 1.00 93.94 98 THR A CA 1
ATOM 743 C C . THR A 1 98 ? 0.045 -2.348 5.159 1.00 93.94 98 THR A C 1
ATOM 745 O O . THR A 1 98 ? -0.129 -1.902 6.291 1.00 93.94 98 THR A O 1
ATOM 748 N N . ARG A 1 99 ? -0.486 -3.510 4.758 1.00 94.62 99 ARG A N 1
ATOM 749 C CA . ARG A 1 99 ? -1.290 -4.367 5.637 1.00 94.62 99 ARG A CA 1
ATOM 750 C C . ARG A 1 99 ? -0.535 -4.718 6.919 1.00 94.62 99 ARG A C 1
ATOM 752 O O . ARG A 1 99 ? -1.054 -4.497 8.006 1.00 94.62 99 ARG A O 1
ATOM 759 N N . ILE A 1 100 ? 0.697 -5.204 6.796 1.00 96.00 100 ILE A N 1
ATOM 760 C CA . ILE A 1 100 ? 1.526 -5.603 7.941 1.00 96.00 100 ILE A CA 1
ATOM 761 C C . ILE A 1 100 ? 1.792 -4.418 8.870 1.00 96.00 100 ILE A C 1
ATOM 763 O O . ILE A 1 100 ? 1.743 -4.565 10.089 1.00 96.00 100 ILE A O 1
ATOM 767 N N . LEU A 1 101 ? 2.055 -3.233 8.316 1.00 95.69 101 LEU A N 1
ATOM 768 C CA . LEU A 1 101 ? 2.240 -2.023 9.116 1.00 95.69 101 LEU A CA 1
ATOM 769 C C . LEU A 1 101 ? 0.965 -1.625 9.866 1.00 95.69 101 LEU A C 1
ATOM 771 O O . LEU A 1 101 ? 1.057 -1.226 11.024 1.00 95.69 101 LEU A O 1
ATOM 775 N N . LEU A 1 102 ? -0.204 -1.762 9.235 1.00 95.19 102 LEU A N 1
ATOM 776 C CA . LEU A 1 102 ? -1.495 -1.500 9.871 1.00 95.19 102 LEU A CA 1
ATOM 777 C C . LEU A 1 102 ? -1.783 -2.479 11.015 1.00 95.19 102 LEU A C 1
ATOM 779 O O . LEU A 1 102 ? -2.155 -2.059 12.110 1.00 95.19 102 LEU A O 1
ATOM 783 N N . GLU A 1 103 ? -1.552 -3.771 10.785 1.00 96.19 103 GLU A N 1
ATOM 784 C CA . GLU A 1 103 ? -1.742 -4.821 11.792 1.00 96.19 103 GLU A CA 1
ATOM 785 C C . GLU A 1 103 ? -0.777 -4.646 12.975 1.00 96.19 103 GLU A C 1
ATOM 787 O O . GLU A 1 103 ? -1.198 -4.679 14.130 1.00 96.19 103 GLU A O 1
ATOM 792 N N . ARG A 1 104 ? 0.508 -4.357 12.712 1.00 96.56 104 ARG A N 1
ATOM 793 C CA . ARG A 1 104 ? 1.492 -4.020 13.763 1.00 96.56 104 ARG A CA 1
ATOM 794 C C . ARG A 1 104 ? 1.123 -2.752 14.530 1.00 96.56 104 ARG A C 1
ATOM 796 O O . ARG A 1 104 ? 1.506 -2.608 15.687 1.00 96.56 104 ARG A O 1
ATOM 803 N N . GLY A 1 105 ? 0.393 -1.847 13.886 1.00 95.06 105 GLY A N 1
ATOM 804 C CA . GLY A 1 105 ? -0.164 -0.639 14.480 1.00 95.06 105 GLY A CA 1
ATOM 805 C C . GLY A 1 105 ? -1.427 -0.857 15.318 1.00 95.06 105 GLY A C 1
ATOM 806 O O . GLY A 1 105 ? -1.929 0.099 15.903 1.00 95.06 105 GLY A O 1
ATOM 807 N N . GLY A 1 106 ? -1.935 -2.091 15.395 1.00 95.81 106 GLY A N 1
ATOM 808 C CA . GLY A 1 106 ? -3.086 -2.460 16.217 1.00 95.81 106 GLY A CA 1
ATOM 809 C C . GLY A 1 106 ? -4.430 -2.450 15.489 1.00 95.81 106 GLY A C 1
ATOM 810 O O . GLY A 1 106 ? -5.453 -2.691 16.128 1.00 95.81 106 GLY A O 1
ATOM 811 N N . ILE A 1 107 ? -4.464 -2.212 14.172 1.00 95.56 107 ILE A N 1
ATOM 812 C CA . ILE A 1 107 ? -5.690 -2.416 13.393 1.00 95.56 107 ILE A CA 1
ATOM 813 C C . ILE A 1 107 ? -5.967 -3.916 13.292 1.00 95.56 107 ILE A C 1
ATOM 815 O O . ILE A 1 107 ? -5.111 -4.701 12.886 1.00 95.56 107 ILE A O 1
ATOM 819 N N . LEU A 1 108 ? -7.188 -4.317 13.646 1.00 94.00 108 LEU A N 1
ATOM 820 C CA . LEU A 1 108 ? -7.591 -5.718 13.603 1.00 94.00 108 LEU A CA 1
ATOM 821 C C . LEU A 1 108 ? -7.577 -6.240 12.156 1.00 94.00 108 LEU A C 1
ATOM 823 O O . LEU A 1 108 ? -8.107 -5.562 11.273 1.00 94.00 108 LEU A O 1
ATOM 827 N N . PRO A 1 109 ? -7.072 -7.460 11.888 1.00 94.38 109 PRO A N 1
ATOM 828 C CA . PRO A 1 109 ? -7.036 -8.013 10.535 1.00 94.38 109 PRO A CA 1
ATOM 829 C C . PRO A 1 109 ? -8.397 -8.009 9.826 1.00 94.38 109 PRO A C 1
ATOM 831 O O . PRO A 1 109 ? -8.455 -7.712 8.632 1.00 94.38 109 PRO A O 1
ATOM 834 N N . GLN A 1 110 ? -9.492 -8.267 10.558 1.00 94.25 110 GLN A N 1
ATOM 835 C CA . GLN A 1 110 ? -10.860 -8.218 10.020 1.00 94.25 110 GLN A CA 1
ATOM 836 C C . GLN A 1 110 ? -11.337 -6.813 9.612 1.00 94.25 110 GLN A C 1
ATOM 838 O O . GLN A 1 110 ? -12.295 -6.688 8.851 1.00 94.25 110 GLN A O 1
ATOM 843 N N . ASN A 1 111 ? -10.676 -5.764 10.103 1.00 94.62 111 ASN A N 1
ATOM 844 C CA . ASN A 1 111 ? -10.988 -4.376 9.789 1.00 94.62 111 ASN A CA 1
ATOM 845 C C . ASN A 1 111 ? -10.188 -3.854 8.586 1.00 94.62 111 ASN A C 1
ATOM 847 O O . ASN A 1 111 ? -10.403 -2.717 8.173 1.00 94.62 111 ASN A O 1
ATOM 851 N N . ILE A 1 112 ? -9.291 -4.654 8.001 1.00 93.25 112 ILE A N 1
ATOM 852 C CA . ILE A 1 112 ? -8.529 -4.283 6.803 1.00 93.25 112 ILE A CA 1
ATOM 853 C C . ILE A 1 112 ? -9.137 -4.984 5.588 1.00 93.25 112 ILE A C 1
ATOM 855 O O . ILE A 1 112 ? -9.005 -6.197 5.424 1.00 93.25 112 ILE A O 1
ATOM 859 N N . GLN A 1 113 ? -9.784 -4.208 4.723 1.00 91.50 113 GLN A N 1
ATOM 860 C CA . GLN A 1 113 ? -10.412 -4.673 3.492 1.00 91.50 113 GLN A CA 1
ATOM 861 C C . GLN A 1 113 ? -9.466 -4.508 2.302 1.00 91.50 113 GLN A C 1
ATOM 863 O O . GLN A 1 113 ? -9.259 -3.406 1.799 1.00 91.50 113 GLN A O 1
ATOM 868 N N . ASP A 1 114 ? -8.908 -5.621 1.846 1.00 86.31 114 ASP A N 1
ATOM 869 C CA . ASP A 1 114 ? -7.954 -5.683 0.732 1.00 86.31 114 ASP A CA 1
ATOM 870 C C . ASP A 1 114 ? -8.057 -6.982 -0.093 1.00 86.31 114 ASP A C 1
ATOM 872 O O . ASP A 1 114 ? -7.475 -7.075 -1.172 1.00 86.31 114 ASP A O 1
ATOM 876 N N . LEU A 1 115 ? -8.819 -7.974 0.387 1.00 81.25 115 LEU A N 1
ATOM 877 C CA . LEU A 1 115 ? -8.992 -9.286 -0.253 1.00 81.25 115 LEU A CA 1
ATOM 878 C C . LEU A 1 115 ? -10.206 -9.385 -1.190 1.00 81.25 115 LEU A C 1
ATOM 880 O O . LEU A 1 115 ? -10.373 -10.403 -1.860 1.00 81.25 115 LEU A O 1
ATOM 884 N N . ASN A 1 116 ? -11.060 -8.359 -1.255 1.00 81.56 116 ASN A N 1
ATOM 885 C CA . ASN A 1 116 ? -12.162 -8.337 -2.219 1.00 81.56 116 ASN A CA 1
ATOM 886 C C . ASN A 1 116 ? -11.594 -8.349 -3.653 1.00 81.56 116 ASN A C 1
ATOM 888 O O . ASN A 1 116 ? -10.590 -7.687 -3.924 1.00 81.56 116 ASN A O 1
ATOM 892 N N . GLN A 1 117 ? -12.237 -9.081 -4.568 1.00 74.19 117 GLN A N 1
ATOM 893 C CA . GLN A 1 117 ? -11.822 -9.214 -5.967 1.00 74.19 117 GLN A CA 1
ATOM 894 C C . GLN A 1 117 ? -11.632 -7.857 -6.654 1.00 74.19 117 GLN A C 1
ATOM 896 O O . GLN A 1 117 ? -10.685 -7.702 -7.417 1.00 74.19 117 GLN A O 1
ATOM 901 N N . ASP A 1 118 ? -12.458 -6.862 -6.322 1.00 79.06 118 ASP A N 1
ATOM 902 C CA . ASP A 1 118 ? -12.346 -5.511 -6.886 1.00 79.06 118 ASP A CA 1
ATOM 903 C C . ASP A 1 118 ? -11.242 -4.660 -6.236 1.00 79.06 118 ASP A C 1
ATOM 905 O O . ASP A 1 118 ? -10.758 -3.707 -6.843 1.00 79.06 118 ASP A O 1
ATOM 909 N N . LEU A 1 119 ? -10.812 -5.000 -5.015 1.00 78.00 119 LEU A N 1
ATOM 910 C CA . LEU A 1 119 ? -9.784 -4.268 -4.259 1.00 78.00 119 LEU A CA 1
ATOM 911 C C . LEU A 1 119 ? -8.378 -4.832 -4.494 1.00 78.00 119 LEU A C 1
ATOM 913 O O . LEU A 1 119 ? -7.401 -4.083 -4.544 1.00 78.00 119 LEU A O 1
ATOM 917 N N . ASN A 1 120 ? -8.269 -6.144 -4.713 1.00 83.31 120 ASN A N 1
ATOM 918 C CA . ASN A 1 120 ? -6.997 -6.838 -4.910 1.00 83.31 120 ASN A CA 1
ATOM 919 C C . ASN A 1 120 ? -6.474 -6.756 -6.362 1.00 83.31 120 ASN A C 1
ATOM 921 O O . ASN A 1 120 ? -5.614 -7.533 -6.776 1.00 83.31 120 ASN A O 1
ATOM 925 N N . LEU A 1 121 ? -6.966 -5.810 -7.165 1.00 91.00 121 LEU A N 1
ATOM 926 C CA . LEU A 1 121 ? -6.547 -5.657 -8.558 1.00 91.00 121 LEU A CA 1
ATOM 927 C C . LEU A 1 121 ? -5.196 -4.943 -8.667 1.00 91.00 121 LEU A C 1
ATOM 929 O O . LEU A 1 121 ? -4.889 -4.026 -7.899 1.00 91.00 121 LEU A O 1
ATOM 933 N N . CYS A 1 122 ? -4.395 -5.364 -9.650 1.00 92.69 122 CYS A N 1
ATOM 934 C CA . CYS A 1 122 ? -3.184 -4.658 -10.057 1.00 92.69 122 CYS A CA 1
ATOM 935 C C . CYS A 1 122 ? -3.538 -3.564 -11.069 1.00 92.69 122 CYS A C 1
ATOM 937 O O . CYS A 1 122 ? -4.056 -3.874 -12.145 1.00 92.69 122 CYS A O 1
ATOM 939 N N . THR A 1 123 ? -3.207 -2.307 -10.764 1.00 91.56 123 THR A N 1
ATOM 940 C CA . THR A 1 123 ? -3.482 -1.167 -11.661 1.00 91.5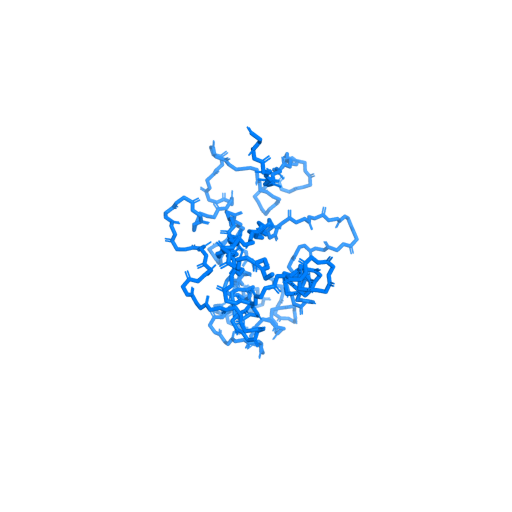6 123 THR A CA 1
ATOM 941 C C . THR A 1 123 ? -2.735 -1.256 -12.989 1.00 91.56 123 THR A C 1
ATOM 943 O O . THR A 1 123 ? -3.234 -0.789 -14.007 1.00 91.56 123 THR A O 1
ATOM 946 N N . SER A 1 124 ? -1.553 -1.883 -13.005 1.00 93.44 124 SER A N 1
ATOM 947 C CA . SER A 1 124 ? -0.780 -2.105 -14.235 1.00 93.44 124 SER A CA 1
ATOM 948 C C . SER A 1 124 ? -1.428 -3.168 -15.135 1.00 93.44 124 SER A C 1
ATOM 950 O O . SER A 1 124 ? -1.544 -2.959 -16.340 1.00 93.44 124 SER A O 1
ATOM 952 N N . CYS A 1 125 ? -1.939 -4.262 -14.555 1.00 95.31 125 CYS A N 1
ATOM 953 C CA . CYS A 1 125 ? -2.523 -5.376 -15.313 1.00 95.31 125 CYS A CA 1
ATOM 954 C C . CYS A 1 125 ? -3.892 -5.085 -15.945 1.00 95.31 125 CYS A C 1
ATOM 956 O O . CYS A 1 125 ? -4.273 -5.806 -16.859 1.00 95.31 125 CYS A O 1
ATOM 958 N N . HIS A 1 126 ? -4.627 -4.077 -15.467 1.00 93.75 126 HIS A N 1
ATOM 959 C CA . HIS A 1 126 ? -5.995 -3.781 -15.921 1.00 93.75 126 HIS A CA 1
ATOM 960 C C . HIS A 1 126 ? -6.072 -2.376 -16.552 1.00 93.75 126 HIS A C 1
ATOM 962 O O . HIS A 1 126 ? -6.563 -1.439 -15.913 1.00 93.75 126 HIS A O 1
ATOM 968 N N . PRO A 1 127 ? -5.534 -2.189 -17.774 1.00 92.88 127 PRO A N 1
ATOM 969 C CA . PRO A 1 127 ? -5.513 -0.894 -18.466 1.00 92.88 127 PRO A CA 1
ATOM 970 C C . PRO A 1 127 ? -6.902 -0.364 -18.833 1.00 92.88 127 PRO A C 1
ATOM 972 O O . PRO A 1 127 ? -7.068 0.838 -19.003 1.00 92.88 127 PRO A O 1
ATOM 975 N N . ASP A 1 128 ? -7.895 -1.243 -18.917 1.00 93.88 128 ASP A N 1
ATOM 976 C CA . ASP A 1 128 ? -9.304 -0.923 -19.140 1.00 93.88 128 ASP A CA 1
ATOM 977 C C . ASP A 1 128 ? -9.977 -0.271 -17.920 1.00 93.88 128 ASP A C 1
ATOM 979 O O . ASP A 1 128 ? -10.988 0.411 -18.068 1.00 93.88 128 ASP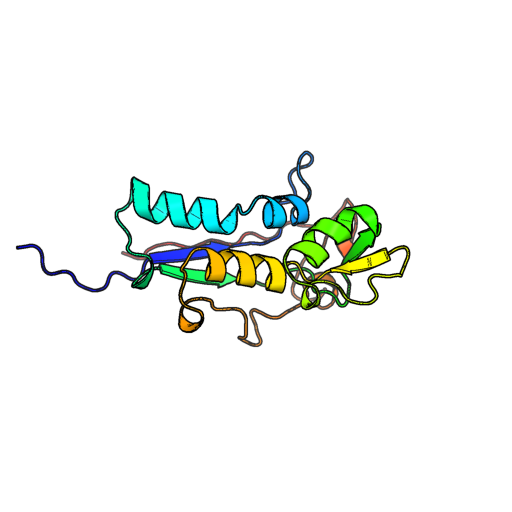 A O 1
ATOM 983 N N . LYS A 1 129 ? -9.412 -0.455 -16.717 1.00 90.88 129 LYS A N 1
ATOM 984 C CA . LYS A 1 129 ? -9.983 0.033 -15.449 1.00 90.88 129 LYS A CA 1
ATOM 985 C C . LYS A 1 129 ? -9.167 1.140 -14.792 1.00 90.88 129 LYS A C 1
ATOM 987 O O . LYS A 1 129 ? -9.726 1.975 -14.085 1.00 90.88 129 LYS A O 1
ATOM 992 N N . PHE A 1 130 ? -7.848 1.124 -14.972 1.00 91.25 130 PHE A N 1
ATOM 993 C CA . PHE A 1 130 ? -6.929 1.893 -14.139 1.00 91.25 130 PHE A CA 1
ATOM 994 C C . PHE A 1 130 ? -5.821 2.552 -14.954 1.00 91.25 130 PHE A C 1
ATOM 996 O O . PHE A 1 130 ? -5.138 1.901 -15.747 1.00 91.25 130 PHE A O 1
ATOM 1003 N N . PHE A 1 131 ? -5.542 3.821 -14.658 1.00 90.38 131 PHE A N 1
ATOM 1004 C CA . PHE A 1 131 ? -4.268 4.436 -15.026 1.00 90.38 131 PHE A CA 1
ATOM 1005 C C . PHE A 1 131 ? -3.117 3.844 -14.204 1.00 90.38 131 PHE A C 1
ATOM 1007 O O . PHE A 1 131 ? -3.300 3.534 -13.022 1.00 90.38 131 PHE A O 1
ATOM 1014 N N . SER A 1 132 ? -1.922 3.706 -14.787 1.00 89.62 132 SER A N 1
ATOM 1015 C CA . SER A 1 132 ? -0.775 3.154 -14.063 1.00 89.62 132 SER A CA 1
ATOM 1016 C C . SER A 1 132 ? 0.542 3.768 -14.503 1.00 89.62 132 SER A C 1
ATOM 1018 O O . SER A 1 132 ? 0.994 3.537 -15.615 1.00 89.62 132 SER A O 1
ATOM 1020 N N . HIS A 1 133 ? 1.229 4.446 -13.584 1.00 87.25 133 HIS A N 1
ATOM 1021 C CA . HIS A 1 133 ? 2.572 4.972 -13.837 1.00 87.25 133 HIS A CA 1
ATOM 1022 C C . HIS A 1 133 ? 3.581 3.881 -14.236 1.00 87.25 133 HIS A C 1
ATOM 1024 O O . HIS A 1 133 ? 4.437 4.103 -15.085 1.00 87.25 133 HIS A O 1
ATOM 1030 N N . VAL A 1 134 ? 3.472 2.685 -13.645 1.00 89.94 134 VAL A N 1
ATOM 1031 C CA . VAL A 1 134 ? 4.390 1.566 -13.925 1.00 89.94 134 VAL A CA 1
ATOM 1032 C C . VAL A 1 134 ? 4.250 1.067 -15.364 1.00 89.94 134 VAL A C 1
ATOM 1034 O O . VAL A 1 134 ? 5.236 0.646 -15.958 1.00 89.94 134 VAL A O 1
ATOM 1037 N N . ARG A 1 135 ? 3.037 1.128 -15.924 1.00 92.38 135 ARG A N 1
ATOM 1038 C CA . ARG A 1 135 ? 2.751 0.738 -17.310 1.00 92.38 135 ARG A CA 1
ATOM 1039 C C . ARG A 1 135 ? 2.965 1.891 -18.293 1.00 92.38 135 ARG A C 1
ATOM 1041 O O . ARG A 1 135 ? 3.589 1.699 -19.328 1.00 92.38 135 ARG A O 1
ATOM 1048 N N . ASP A 1 136 ? 2.431 3.064 -17.964 1.00 89.62 136 ASP A N 1
ATOM 1049 C CA . ASP A 1 136 ? 2.230 4.185 -18.890 1.00 89.62 136 ASP A CA 1
ATOM 1050 C C . ASP A 1 136 ? 3.337 5.258 -18.780 1.00 89.62 136 ASP A C 1
ATOM 1052 O O . ASP A 1 136 ? 3.420 6.174 -19.599 1.00 89.62 136 ASP A O 1
ATOM 1056 N N . GLY A 1 137 ? 4.218 5.162 -17.778 1.00 86.25 137 GLY A N 1
ATOM 1057 C CA . GLY A 1 137 ? 5.320 6.099 -17.569 1.00 86.25 137 GLY A CA 1
ATOM 1058 C C . GLY A 1 137 ? 4.858 7.483 -17.104 1.00 86.25 137 GLY A C 1
ATOM 1059 O O . GLY A 1 137 ? 3.900 7.618 -16.346 1.00 86.25 137 GLY A O 1
ATOM 1060 N N . LEU A 1 138 ? 5.585 8.534 -17.499 1.00 80.50 138 LEU A N 1
ATOM 1061 C CA . LEU A 1 138 ? 5.368 9.907 -17.009 1.00 80.50 138 LEU A CA 1
ATOM 1062 C C . LEU A 1 138 ? 4.068 10.554 -17.515 1.00 80.50 138 LEU A C 1
ATOM 1064 O O . LEU A 1 138 ? 3.539 11.439 -16.851 1.00 80.50 138 LEU A O 1
ATOM 1068 N N . ASN A 1 139 ? 3.542 10.105 -18.654 1.00 76.75 139 ASN A N 1
ATOM 1069 C CA . ASN A 1 139 ? 2.369 10.692 -19.303 1.00 76.75 139 ASN A CA 1
ATOM 1070 C C . ASN A 1 139 ? 1.133 9.809 -19.079 1.00 76.75 139 ASN A C 1
ATOM 1072 O O . ASN A 1 139 ? 0.610 9.211 -20.017 1.00 76.75 139 ASN A O 1
ATOM 1076 N N . PHE A 1 140 ? 0.685 9.712 -17.826 1.00 82.06 140 PHE A N 1
ATOM 1077 C CA . PHE A 1 140 ? -0.461 8.894 -17.416 1.00 82.06 140 PHE A CA 1
ATOM 1078 C C . PHE A 1 140 ? -1.526 9.741 -16.701 1.00 82.06 140 PHE A C 1
ATOM 1080 O O . PHE A 1 140 ? -1.221 10.796 -16.148 1.00 82.06 140 PHE A O 1
ATOM 1087 N N . GLY A 1 141 ? -2.784 9.292 -16.718 1.00 80.62 141 GLY A N 1
ATOM 1088 C CA . GLY A 1 141 ? -3.854 9.913 -15.929 1.00 80.62 141 GLY A CA 1
ATOM 1089 C C . GLY A 1 141 ? -3.749 9.568 -14.439 1.00 80.62 141 GLY A C 1
ATOM 1090 O O . GLY A 1 141 ? -3.167 8.555 -14.069 1.00 80.62 141 GLY A O 1
ATOM 1091 N N . THR A 1 142 ? -4.354 10.364 -13.560 1.00 81.06 142 THR A N 1
ATOM 1092 C CA . THR A 1 142 ? -4.370 10.081 -12.112 1.00 81.06 142 THR A CA 1
ATOM 1093 C C . THR A 1 142 ? -5.742 9.578 -11.679 1.00 81.06 142 THR A C 1
ATOM 1095 O O . THR A 1 142 ? -6.768 10.005 -12.204 1.00 81.06 142 THR A O 1
ATOM 1098 N N . GLN A 1 143 ? -5.761 8.665 -10.711 1.00 83.44 143 GLN A N 1
ATOM 1099 C CA . GLN A 1 143 ? -6.985 8.191 -10.066 1.00 83.44 143 GLN A CA 1
ATOM 1100 C C . GLN A 1 143 ? -7.167 8.893 -8.717 1.00 83.44 143 GLN A C 1
ATOM 1102 O O . GLN A 1 143 ? -6.182 9.185 -8.040 1.00 83.44 143 GLN A O 1
ATOM 1107 N N . ILE A 1 144 ? -8.415 9.120 -8.305 1.00 82.19 144 ILE A N 1
ATOM 1108 C CA . ILE A 1 14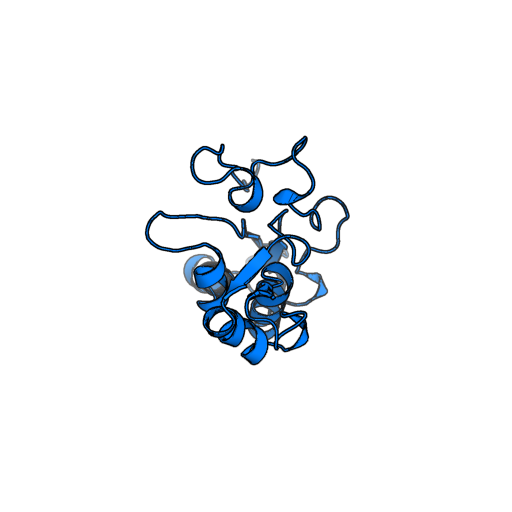4 ? -8.748 9.701 -6.999 1.00 82.19 144 ILE A CA 1
ATOM 1109 C C . ILE A 1 144 ? -9.544 8.674 -6.197 1.00 82.19 144 ILE A C 1
ATOM 1111 O O . ILE A 1 144 ? -10.576 8.188 -6.655 1.00 82.19 144 ILE A O 1
ATOM 1115 N N . GLY A 1 145 ? -9.070 8.371 -4.989 1.00 78.81 145 GLY A N 1
ATOM 1116 C CA . GLY A 1 145 ? -9.866 7.707 -3.964 1.00 78.81 145 GLY A CA 1
ATOM 1117 C C . GLY A 1 145 ? -10.479 8.759 -3.048 1.00 78.81 145 GLY A C 1
ATOM 1118 O O . GLY A 1 145 ? -9.757 9.608 -2.533 1.00 78.81 145 GLY A O 1
ATOM 1119 N N . PHE A 1 146 ? -11.792 8.712 -2.837 1.00 81.44 146 PHE A N 1
ATOM 1120 C CA . PHE A 1 146 ? -12.469 9.596 -1.892 1.00 81.44 146 PHE A CA 1
ATOM 1121 C C . PHE A 1 146 ? -13.432 8.809 -1.010 1.00 81.44 146 PHE A C 1
ATOM 1123 O O . PHE A 1 146 ? -13.943 7.756 -1.391 1.00 81.44 146 PHE A O 1
ATOM 1130 N N . ILE A 1 147 ? -13.677 9.348 0.177 1.00 82.19 147 ILE A N 1
ATOM 1131 C CA . ILE A 1 147 ? -14.686 8.867 1.107 1.00 82.19 147 ILE A CA 1
ATOM 1132 C C . ILE A 1 147 ? -15.435 10.069 1.673 1.00 82.19 147 ILE A C 1
ATOM 1134 O O . ILE A 1 147 ? -14.837 11.111 1.934 1.00 82.19 147 ILE A O 1
ATOM 1138 N N . SER A 1 148 ? -16.748 9.937 1.826 1.00 81.62 148 SER A N 1
ATOM 1139 C CA . SER A 1 148 ? -17.613 10.995 2.340 1.00 81.62 148 SER A CA 1
ATOM 1140 C C . SER A 1 148 ? -18.695 10.402 3.226 1.00 81.62 148 SER A C 1
ATOM 1142 O O . SER A 1 148 ? -19.243 9.344 2.910 1.00 81.62 148 SER A O 1
ATOM 1144 N N . ILE A 1 149 ? -19.054 11.122 4.282 1.00 81.81 149 ILE A N 1
ATOM 1145 C CA . ILE A 1 149 ? -20.267 10.850 5.049 1.00 81.81 149 ILE A CA 1
ATOM 1146 C C . ILE A 1 149 ? -21.437 11.446 4.257 1.00 81.81 149 ILE A C 1
ATOM 1148 O O . ILE A 1 149 ? -21.352 12.585 3.803 1.00 81.81 149 ILE A O 1
ATOM 1152 N N . ARG A 1 150 ? -22.489 10.656 4.028 1.00 78.94 150 ARG A N 1
ATOM 1153 C CA . ARG A 1 150 ? -23.746 11.152 3.453 1.00 78.94 150 ARG A CA 1
ATOM 1154 C C . ARG A 1 150 ? -24.658 11.604 4.588 1.00 78.94 150 ARG A C 1
ATOM 1156 O O . ARG A 1 150 ? -24.821 10.848 5.544 1.00 78.94 150 ARG A O 1
ATOM 1163 N N . GLU A 1 151 ? -25.204 12.809 4.458 1.00 65.19 151 GLU A N 1
ATOM 1164 C CA . GLU A 1 151 ? -26.285 13.334 5.305 1.00 65.19 151 GLU A CA 1
ATOM 1165 C C . GLU A 1 151 ? -27.643 12.737 4.918 1.00 65.19 151 GLU A C 1
ATOM 1167 O O . GLU A 1 151 ? -27.851 12.468 3.708 1.00 65.19 151 GLU A O 1
#

InterPro domains:
  IPR003730 Multi-copper polyphenol oxidoreductase [PF02578] (24-147)
  IPR003730 Multi-copper polyphenol oxidoreductase [PTHR30616] (24-151)
  IPR003730 Multi-copper polyphenol oxidoreductase [cd16833] (24-148)
  IPR011324 Cytotoxic necrotizing factor-like, catalytic [SSF64438] (24-150)
  IPR038371 Multi-copper polyphenol oxidoreductase superfamily [G3DSA:3.60.140.10] (23-151)

Foldseek 3Di:
DPPPDLQQAEAEDPLADDDVVDGSLVCLLVLVVLVVVVCCCVVVVHDLARYAYEQAAEAALVQDWDQLVSCVSVCVLPVVQWAPSVDRIIRGGSVVSNLSSSVVSVRDNVRYHQPPPRGVHHQQVCVVPHWDCSNPPPPIDDDDDDDDDDD

Organism: Leptonychotes weddellii (NCBI:txid9713)

Radius of gyration: 16.37 Å; chains: 1; bounding box: 45×28×48 Å

Secondary structure (DSSP, 8-state):
-------PEEEEE-S---BTTB-HHHHHHTTHHHHHHHHHHHHH---GGGEEEEE-SB--TTT-B--HHHHHHHHHH-GGGEESTTSSS-EE-HHHHHHHHHHHTT--GGGEE--STTTS-BTTT-TTT---HHHHTTS------------

pLDDT: mean 84.56, std 16.51, range [30.8, 97.88]